Protein AF-A0A3S8WMP4-F1 (afdb_monomer_lite)

Secondary structure (DSSP, 8-state):
-HHHHHHHHHHHHHHH-HHHHHS---S---TTHHHHHHHHHHHHHHHHHHHTT--TTBS-GGG--HHHHHHHHHHHHHHHHHHHHHHHHHH--SS-S-THHHHHHHHHHHHHHHHHHHHHHHHHHHHHHH-TTT---SB-HHHHHHHHHHHHHHHHHHHHHHHHHHHHHHHHTTS-------

pLDDT: mean 72.83, std 13.61, range [45.62, 91.38]

Structure (mmCIF, N/CA/C/O backbone):
data_AF-A0A3S8WMP4-F1
#
_entry.id   AF-A0A3S8WMP4-F1
#
loop_
_atom_site.group_PDB
_atom_site.id
_atom_site.type_symbol
_atom_site.label_atom_id
_atom_site.label_alt_id
_atom_site.label_comp_id
_atom_site.label_asym_id
_atom_site.label_entity_id
_atom_site.label_seq_id
_atom_site.pdbx_PDB_ins_code
_atom_site.Cartn_x
_atom_site.Cartn_y
_atom_site.Cartn_z
_atom_site.occupancy
_atom_site.B_iso_or_equiv
_atom_site.auth_seq_id
_atom_site.auth_comp_id
_atom_site.auth_asym_id
_atom_site.auth_atom_id
_atom_site.pdbx_PDB_model_num
ATOM 1 N N . MET A 1 1 ? 0.649 19.065 0.295 1.00 45.62 1 MET A N 1
ATOM 2 C CA . MET A 1 1 ? -0.804 19.350 0.379 1.00 45.62 1 MET A CA 1
ATOM 3 C C . MET A 1 1 ? -1.617 18.155 0.901 1.00 45.62 1 MET A C 1
ATOM 5 O O . MET A 1 1 ? -2.348 18.337 1.863 1.00 45.62 1 MET A O 1
ATOM 9 N N . GLY A 1 2 ? -1.444 16.922 0.395 1.00 54.53 2 GLY A N 1
ATOM 10 C CA . GLY A 1 2 ? -2.172 15.738 0.909 1.00 54.53 2 GLY A CA 1
ATOM 11 C C . GLY A 1 2 ? -1.857 15.323 2.360 1.00 54.53 2 GLY A C 1
ATOM 12 O O . GLY A 1 2 ? -2.743 14.848 3.063 1.00 54.53 2 GLY A O 1
ATOM 13 N N . LEU A 1 3 ? -0.631 15.578 2.844 1.00 54.88 3 LEU A N 1
ATOM 14 C CA . LEU A 1 3 ? -0.213 15.292 4.229 1.00 54.88 3 LEU A CA 1
ATOM 15 C C . LEU A 1 3 ? -1.077 16.005 5.287 1.00 54.88 3 LEU A C 1
ATOM 17 O O . LEU A 1 3 ? -1.340 15.446 6.347 1.00 54.88 3 LEU A O 1
ATOM 21 N N . GLY A 1 4 ? -1.566 17.212 4.980 1.00 57.28 4 GLY A N 1
ATOM 22 C CA . GLY A 1 4 ? -2.450 17.964 5.872 1.00 57.28 4 GLY A CA 1
ATOM 23 C C . GLY A 1 4 ? -3.790 17.260 6.065 1.00 57.28 4 GLY A C 1
ATOM 24 O O . GLY A 1 4 ? -4.193 17.029 7.196 1.00 57.28 4 GLY A O 1
ATOM 25 N N . LEU A 1 5 ? -4.432 16.823 4.977 1.00 61.97 5 LEU A N 1
ATOM 26 C CA . LEU A 1 5 ? -5.658 16.010 5.019 1.00 61.97 5 LEU A CA 1
ATOM 27 C C . LEU A 1 5 ? -5.429 14.665 5.708 1.00 61.97 5 LEU A C 1
ATOM 29 O O . LEU A 1 5 ? -6.256 14.221 6.502 1.00 61.97 5 LEU A O 1
ATOM 33 N N . ALA A 1 6 ? -4.278 14.057 5.438 1.00 61.88 6 ALA A N 1
ATOM 34 C CA . ALA A 1 6 ? -3.885 12.785 6.008 1.00 61.88 6 ALA A CA 1
ATOM 35 C C . ALA A 1 6 ? -3.802 12.772 7.533 1.00 61.88 6 ALA A C 1
ATOM 37 O O . ALA A 1 6 ? -4.090 11.752 8.155 1.00 61.88 6 ALA A O 1
ATOM 38 N N . VAL A 1 7 ? -3.435 13.901 8.134 1.00 64.25 7 VAL A N 1
ATOM 39 C CA . VAL A 1 7 ? -3.382 14.053 9.590 1.00 64.25 7 VAL A CA 1
ATOM 40 C C . VAL A 1 7 ? -4.666 14.693 10.118 1.00 64.25 7 VAL A C 1
ATOM 42 O O . VAL A 1 7 ? -5.203 14.253 11.137 1.00 64.25 7 VAL A O 1
ATOM 45 N N . ALA A 1 8 ? -5.195 15.702 9.422 1.00 68.31 8 ALA A N 1
ATOM 46 C CA . ALA A 1 8 ? -6.352 16.475 9.858 1.00 68.31 8 ALA A CA 1
ATOM 47 C C . ALA A 1 8 ? -7.628 15.635 9.896 1.00 68.31 8 ALA A C 1
ATOM 49 O O . ALA A 1 8 ? -8.380 15.747 10.859 1.00 68.31 8 ALA A O 1
ATOM 50 N N . LEU A 1 9 ? -7.859 14.763 8.911 1.00 67.94 9 LEU A N 1
ATOM 51 C CA . LEU A 1 9 ? -9.055 13.925 8.854 1.00 67.94 9 LEU A CA 1
ATOM 52 C C . LEU A 1 9 ? -9.127 12.944 10.045 1.00 67.94 9 LEU A C 1
ATOM 54 O O . LEU A 1 9 ? -10.110 13.001 10.789 1.00 67.94 9 LEU A O 1
ATOM 58 N N . PRO A 1 10 ? -8.105 12.109 10.327 1.00 64.88 10 PRO A N 1
ATOM 59 C CA . PRO A 1 10 ? -8.129 11.259 11.516 1.00 64.88 10 PRO A CA 1
ATOM 60 C C . PRO A 1 10 ? -8.137 12.062 12.824 1.00 64.88 10 PRO A C 1
ATOM 62 O O . PRO A 1 10 ? -8.825 11.671 13.766 1.00 64.88 10 PRO A O 1
ATOM 65 N N . SER A 1 11 ? -7.454 13.210 12.889 1.00 67.88 11 SER A N 1
ATOM 66 C CA . SER A 1 11 ? -7.477 14.079 14.081 1.00 67.88 11 SER A CA 1
ATOM 67 C C . SER A 1 11 ? -8.864 14.676 14.344 1.00 67.88 11 SER A C 1
ATOM 69 O O . SER A 1 11 ? -9.326 14.713 15.487 1.00 67.88 11 SER A O 1
ATOM 71 N N . TYR A 1 12 ? -9.555 15.098 13.285 1.00 70.75 12 TYR A N 1
ATOM 72 C CA . TYR A 1 12 ? -10.922 15.602 13.334 1.00 70.75 12 TYR A CA 1
ATOM 73 C C . TYR A 1 12 ? -11.901 14.510 13.768 1.00 70.75 12 TYR A C 1
ATOM 75 O O . TYR A 1 12 ? -12.696 14.715 14.688 1.00 70.75 12 TYR A O 1
ATOM 83 N N . MET A 1 13 ? -11.801 13.318 13.172 1.00 67.31 13 MET A N 1
ATOM 84 C CA . MET A 1 13 ? -12.647 12.182 13.544 1.00 67.31 13 MET A CA 1
ATOM 85 C C . MET A 1 13 ? -12.395 11.728 14.986 1.00 67.31 13 MET A C 1
ATOM 87 O O . MET A 1 13 ? -13.352 11.413 15.691 1.00 67.31 13 MET A O 1
ATOM 91 N N . ARG A 1 14 ? -11.145 11.781 15.468 1.00 65.31 14 ARG A N 1
ATOM 92 C CA . ARG A 1 14 ? -10.802 11.496 16.869 1.00 65.31 14 ARG A CA 1
ATOM 93 C C . ARG A 1 14 ? -11.450 12.485 17.839 1.00 65.31 14 ARG A C 1
ATOM 95 O O . ARG A 1 14 ? -11.913 12.065 18.896 1.00 65.31 14 ARG A O 1
ATOM 102 N N . ARG A 1 15 ? -11.496 13.778 17.492 1.00 71.50 15 ARG A N 1
ATOM 103 C CA . ARG A 1 15 ? -12.167 14.800 18.316 1.00 71.50 15 ARG A CA 1
ATOM 104 C C . ARG A 1 15 ? -13.686 14.646 18.314 1.00 71.50 15 ARG A C 1
ATOM 106 O O . ARG A 1 15 ? -14.306 14.872 19.345 1.00 71.50 15 ARG A O 1
ATOM 113 N N . ARG A 1 16 ? -14.281 14.276 17.176 1.00 72.44 16 ARG A N 1
ATOM 114 C CA . ARG A 1 16 ? -15.742 14.235 17.015 1.00 72.44 16 ARG A CA 1
ATOM 115 C C . ARG A 1 16 ? -16.378 12.904 17.443 1.00 72.44 16 ARG A C 1
ATOM 117 O O . ARG A 1 16 ? -17.529 12.910 17.857 1.00 72.44 16 ARG A O 1
ATOM 124 N N . TRP A 1 17 ? -15.650 11.785 17.368 1.00 63.19 17 TRP A N 1
ATOM 125 C CA . TRP A 1 17 ? -16.151 10.438 17.695 1.00 63.19 17 TRP A CA 1
ATOM 126 C C . TRP A 1 17 ? -15.153 9.634 18.555 1.00 63.19 17 TRP A C 1
ATOM 128 O O . TRP A 1 17 ? -14.717 8.554 18.149 1.00 63.19 17 TRP A O 1
ATOM 138 N N . PRO A 1 18 ? -14.780 10.110 19.758 1.00 63.09 18 PRO A N 1
ATOM 139 C CA . PRO A 1 18 ? -13.761 9.469 20.596 1.00 63.09 18 PRO A CA 1
ATOM 140 C C . PRO A 1 18 ? -14.101 8.015 20.958 1.00 63.09 18 PRO A C 1
ATOM 142 O O . PRO A 1 18 ? -13.206 7.179 21.031 1.00 63.09 18 PRO A O 1
ATOM 145 N N . VAL A 1 19 ? -15.390 7.679 21.082 1.00 58.81 19 VAL A N 1
ATOM 146 C CA . VAL A 1 19 ? -15.870 6.314 21.365 1.00 58.81 19 VAL A CA 1
ATOM 147 C C . VAL A 1 19 ? -15.521 5.332 20.235 1.00 58.81 19 VAL A C 1
ATOM 149 O O . VAL A 1 19 ? -15.184 4.188 20.512 1.00 58.81 19 VAL A O 1
ATOM 152 N N . ALA A 1 20 ? -15.492 5.773 18.970 1.00 59.53 20 ALA A N 1
ATOM 153 C CA . ALA A 1 20 ? -15.089 4.938 17.828 1.00 59.53 20 ALA A CA 1
ATOM 154 C C . ALA A 1 20 ? -13.594 4.563 17.853 1.00 59.53 20 ALA A C 1
ATOM 156 O O . ALA A 1 20 ? -13.198 3.545 17.290 1.00 59.53 20 ALA A O 1
ATOM 157 N N . PHE A 1 21 ? -12.773 5.391 18.508 1.00 59.62 21 PHE A N 1
ATOM 158 C CA . PHE A 1 21 ? -11.324 5.214 18.640 1.00 59.62 21 PHE A CA 1
ATOM 159 C C . PHE A 1 21 ? -10.900 4.648 20.006 1.00 59.62 21 PHE A C 1
ATOM 161 O O . PHE A 1 21 ? -9.753 4.228 20.153 1.00 59.62 21 PHE A O 1
ATOM 168 N N . ALA A 1 22 ? -11.800 4.652 20.995 1.00 55.66 22 ALA A N 1
ATOM 169 C CA . ALA A 1 22 ? -11.591 4.105 22.335 1.00 55.66 22 ALA A CA 1
ATOM 170 C C . ALA A 1 22 ? -12.269 2.739 22.541 1.00 55.66 22 ALA A C 1
ATOM 172 O O . ALA A 1 22 ? -11.903 2.019 23.468 1.00 55.66 22 ALA A O 1
ATOM 173 N N . ALA A 1 23 ? -13.235 2.373 21.689 1.00 51.56 23 ALA A N 1
ATOM 174 C CA . ALA A 1 23 ? -13.878 1.068 21.739 1.00 51.56 23 ALA A CA 1
ATOM 175 C C . ALA A 1 23 ? -12.823 -0.042 21.563 1.00 51.56 23 ALA A C 1
ATOM 177 O O . ALA A 1 23 ? -12.090 -0.035 20.568 1.00 51.56 23 ALA A O 1
ATOM 178 N N . PRO A 1 24 ? -12.740 -1.007 22.498 1.00 51.47 24 PRO A N 1
ATOM 179 C CA . PRO A 1 24 ? -11.904 -2.183 22.327 1.00 51.47 24 PRO A CA 1
ATOM 180 C C . PRO A 1 24 ? -12.247 -2.854 20.998 1.00 51.47 24 PRO A C 1
ATOM 182 O O . PRO A 1 24 ? -13.429 -3.046 20.702 1.00 51.47 24 PRO A O 1
ATOM 185 N N . VAL A 1 25 ? -11.231 -3.227 20.211 1.00 53.94 25 VAL A N 1
ATOM 186 C CA . VAL A 1 25 ? -11.384 -4.041 18.993 1.00 53.94 25 VAL A CA 1
ATOM 187 C C . VAL A 1 25 ? -11.883 -5.426 19.418 1.00 53.94 25 VAL A C 1
ATOM 189 O O . VAL A 1 25 ? -11.134 -6.388 19.538 1.00 53.94 25 VAL A O 1
ATOM 192 N N . THR A 1 26 ? -13.167 -5.510 19.734 1.00 48.97 26 THR A N 1
ATOM 193 C CA . THR A 1 26 ? -13.846 -6.697 20.240 1.00 48.97 26 THR A CA 1
ATOM 194 C C . THR A 1 26 ? -14.893 -7.066 19.210 1.00 48.97 26 THR A C 1
ATOM 196 O O . THR A 1 26 ? -15.982 -6.515 19.170 1.00 48.97 26 THR A O 1
ATOM 199 N N . ASP A 1 27 ? -14.488 -7.880 18.242 1.00 48.03 27 ASP A N 1
ATOM 200 C CA . ASP A 1 27 ? -15.035 -9.223 18.030 1.00 48.03 27 ASP A CA 1
ATOM 201 C C . ASP A 1 27 ? -14.637 -9.746 16.654 1.00 48.03 27 ASP A C 1
ATOM 203 O O . ASP A 1 27 ? -15.005 -9.195 15.615 1.00 48.03 27 ASP A O 1
ATOM 207 N N . ARG A 1 28 ? -13.925 -10.875 16.706 1.00 48.00 28 ARG A N 1
ATOM 208 C CA . ARG A 1 28 ? -13.371 -11.684 15.615 1.00 48.00 28 ARG A CA 1
ATOM 209 C C . ARG A 1 28 ? -12.432 -10.924 14.667 1.00 48.00 28 ARG A C 1
ATOM 211 O O . ARG A 1 28 ? -12.900 -10.116 13.863 1.00 48.00 28 ARG A O 1
ATOM 218 N N . PRO A 1 29 ? -11.118 -11.246 14.653 1.00 52.47 29 PRO A N 1
ATOM 219 C CA . PRO A 1 29 ? -10.253 -10.766 13.589 1.00 52.47 29 PRO A CA 1
ATOM 220 C C . PRO A 1 29 ? -10.891 -11.206 12.279 1.00 52.47 29 PRO A C 1
ATOM 222 O O . PRO A 1 29 ? -11.199 -12.384 12.082 1.00 52.47 29 PRO A O 1
ATOM 225 N N . VAL A 1 30 ? -11.147 -10.243 11.402 1.00 57.97 30 VAL A N 1
ATOM 226 C CA . VAL A 1 30 ? -11.541 -10.519 10.029 1.00 57.97 30 VAL A CA 1
ATOM 227 C C . VAL A 1 30 ? -10.567 -11.593 9.518 1.00 57.97 30 VAL A C 1
ATOM 229 O O . VAL A 1 30 ? -9.363 -11.347 9.504 1.00 57.97 30 VAL A O 1
ATOM 232 N N . ARG A 1 31 ? -11.044 -12.813 9.210 1.00 64.69 31 ARG A N 1
ATOM 233 C CA . ARG A 1 31 ? -10.183 -14.006 8.989 1.00 64.69 31 ARG A CA 1
ATOM 234 C C . ARG A 1 31 ? -9.030 -13.745 8.007 1.00 64.69 31 ARG A C 1
ATOM 236 O O . ARG A 1 31 ? -7.988 -14.379 8.095 1.00 64.69 31 ARG A O 1
ATOM 243 N N . TYR A 1 32 ? -9.210 -12.772 7.117 1.00 75.19 32 TYR A N 1
ATOM 244 C CA . TYR A 1 32 ? -8.265 -12.378 6.086 1.00 75.19 32 TYR A CA 1
ATOM 245 C C . TYR A 1 32 ? -7.318 -11.208 6.441 1.00 75.19 32 TYR A C 1
ATOM 247 O O . TYR A 1 32 ? -6.494 -10.875 5.598 1.00 75.19 32 TYR A O 1
ATOM 255 N N . VAL A 1 33 ? -7.342 -10.597 7.644 1.00 81.44 33 VAL A N 1
ATOM 256 C CA . VAL A 1 33 ? -6.398 -9.493 7.988 1.00 81.44 33 VAL A CA 1
ATOM 257 C C . VAL A 1 33 ? -4.944 -9.930 7.820 1.00 81.44 33 VAL A C 1
ATOM 259 O O . VAL A 1 33 ? -4.133 -9.174 7.298 1.00 81.44 33 VAL A O 1
ATOM 262 N N . GLY A 1 34 ? -4.617 -11.157 8.236 1.00 82.62 34 GLY A N 1
ATOM 263 C CA . GLY A 1 34 ? -3.273 -11.709 8.067 1.00 82.62 34 GLY A CA 1
ATOM 264 C C . GLY A 1 34 ? -2.860 -11.814 6.599 1.00 82.62 34 GLY A C 1
ATOM 265 O O . GLY A 1 34 ? -1.753 -11.413 6.264 1.00 82.62 34 GLY A O 1
ATOM 266 N N . GLY A 1 35 ? -3.767 -12.273 5.732 1.00 85.94 35 GLY A N 1
ATOM 267 C CA . GLY A 1 35 ? -3.524 -12.363 4.290 1.00 85.94 35 GLY A CA 1
ATOM 268 C C . GLY A 1 35 ? -3.364 -10.993 3.633 1.00 85.94 35 GLY A C 1
ATOM 269 O O . GLY A 1 35 ? -2.461 -10.806 2.829 1.00 85.94 35 GLY A O 1
ATOM 270 N N . VAL A 1 36 ? -4.174 -10.006 4.028 1.00 86.81 36 VAL A N 1
ATOM 271 C CA . VAL A 1 36 ? -4.062 -8.630 3.512 1.00 86.81 36 VAL A CA 1
ATOM 272 C C . VAL A 1 36 ? -2.756 -7.973 3.959 1.00 86.81 36 VAL A C 1
ATOM 274 O O . VAL A 1 36 ? -2.088 -7.338 3.149 1.00 86.81 36 VAL A O 1
ATOM 277 N N . ALA A 1 37 ? -2.360 -8.157 5.222 1.00 88.00 37 ALA A N 1
ATOM 278 C CA . ALA A 1 37 ? -1.081 -7.659 5.722 1.00 88.00 37 ALA A CA 1
ATOM 279 C C . ALA A 1 37 ? 0.104 -8.328 5.010 1.00 88.00 37 ALA A C 1
ATOM 281 O O . ALA A 1 37 ? 1.051 -7.642 4.640 1.00 88.00 37 ALA A O 1
ATOM 282 N N . ALA A 1 38 ? 0.035 -9.643 4.776 1.00 90.06 38 ALA A N 1
ATOM 283 C CA . ALA A 1 38 ? 1.061 -10.379 4.042 1.00 90.06 38 ALA A CA 1
ATOM 284 C C . ALA A 1 38 ? 1.162 -9.922 2.580 1.00 90.06 38 ALA A C 1
ATOM 286 O O . ALA A 1 38 ? 2.267 -9.710 2.094 1.00 90.06 38 ALA A O 1
ATOM 287 N N . LEU A 1 39 ? 0.030 -9.702 1.903 1.00 89.56 39 LEU A N 1
ATOM 288 C CA . LEU A 1 39 ? 0.003 -9.186 0.533 1.00 89.56 39 LEU A CA 1
ATOM 289 C C . LEU A 1 39 ? 0.614 -7.780 0.451 1.00 89.56 39 LEU A C 1
ATOM 291 O O . LEU A 1 39 ? 1.475 -7.538 -0.388 1.00 89.56 39 LEU A O 1
ATOM 295 N N . ALA A 1 40 ? 0.212 -6.869 1.343 1.00 88.44 40 ALA A N 1
ATOM 296 C CA . ALA A 1 40 ? 0.772 -5.519 1.398 1.00 88.44 40 ALA A CA 1
ATOM 297 C C . ALA A 1 40 ? 2.279 -5.533 1.712 1.00 88.44 40 ALA A C 1
ATOM 299 O O . ALA A 1 40 ? 3.042 -4.789 1.098 1.00 88.44 40 ALA A O 1
ATOM 300 N N . ALA A 1 41 ? 2.719 -6.411 2.621 1.00 91.38 41 ALA A N 1
ATOM 301 C CA . ALA A 1 41 ? 4.133 -6.593 2.929 1.00 91.38 41 ALA A CA 1
ATOM 302 C C . ALA A 1 41 ? 4.913 -7.152 1.733 1.00 91.38 41 ALA A C 1
ATOM 304 O O . ALA A 1 41 ? 5.981 -6.637 1.428 1.00 91.38 41 ALA A O 1
ATOM 305 N N . ALA A 1 42 ? 4.377 -8.151 1.027 1.00 91.25 42 ALA A N 1
ATOM 306 C CA . ALA A 1 42 ? 5.006 -8.716 -0.164 1.00 91.25 42 ALA A CA 1
ATOM 307 C C . ALA A 1 42 ? 5.181 -7.656 -1.261 1.00 91.25 42 ALA A C 1
ATOM 309 O O . ALA A 1 42 ? 6.281 -7.503 -1.783 1.00 91.25 42 ALA A O 1
ATOM 310 N N . VAL A 1 43 ? 4.139 -6.863 -1.542 1.00 89.12 43 VAL A N 1
ATOM 311 C CA . VAL A 1 43 ? 4.222 -5.731 -2.483 1.00 89.12 43 VAL A CA 1
ATOM 312 C C . VAL A 1 43 ? 5.300 -4.736 -2.043 1.00 89.12 43 VAL A C 1
ATOM 314 O O . VAL A 1 43 ? 6.147 -4.346 -2.844 1.00 89.12 43 VAL A O 1
ATOM 317 N N . GLY A 1 44 ? 5.302 -4.361 -0.761 1.00 87.25 44 GLY A N 1
ATOM 318 C CA . GLY A 1 44 ? 6.288 -3.436 -0.207 1.00 87.25 44 GLY A CA 1
ATOM 319 C C . GLY A 1 44 ? 7.722 -3.955 -0.288 1.00 87.25 44 GLY A C 1
ATOM 320 O O . GLY A 1 44 ? 8.618 -3.190 -0.622 1.00 87.25 44 GLY A O 1
ATOM 321 N N . LEU A 1 45 ? 7.948 -5.245 -0.036 1.00 90.69 45 LEU A N 1
ATOM 322 C CA . LEU A 1 45 ? 9.269 -5.871 -0.129 1.00 90.69 45 LEU A CA 1
ATOM 323 C C . LEU A 1 45 ? 9.773 -5.947 -1.571 1.00 90.69 45 LEU A C 1
ATOM 325 O O . LEU A 1 45 ? 10.953 -5.702 -1.799 1.00 90.69 45 LEU A O 1
ATOM 329 N N . VAL A 1 46 ? 8.896 -6.233 -2.538 1.00 86.69 46 VAL A N 1
ATOM 330 C CA . VAL A 1 46 ? 9.262 -6.215 -3.964 1.00 86.69 46 VAL A CA 1
ATOM 331 C C . VAL A 1 46 ? 9.663 -4.804 -4.396 1.00 86.69 46 VAL A C 1
ATOM 333 O O . VAL A 1 46 ? 10.715 -4.628 -5.005 1.00 86.69 46 VAL A O 1
ATOM 336 N N . TRP A 1 47 ? 8.891 -3.780 -4.018 1.00 86.75 47 TRP A N 1
ATOM 337 C CA . TRP A 1 47 ? 9.283 -2.393 -4.279 1.00 86.75 47 TRP A CA 1
ATOM 338 C C . TRP A 1 47 ? 10.557 -1.990 -3.536 1.00 86.75 47 TRP A C 1
ATOM 340 O O . T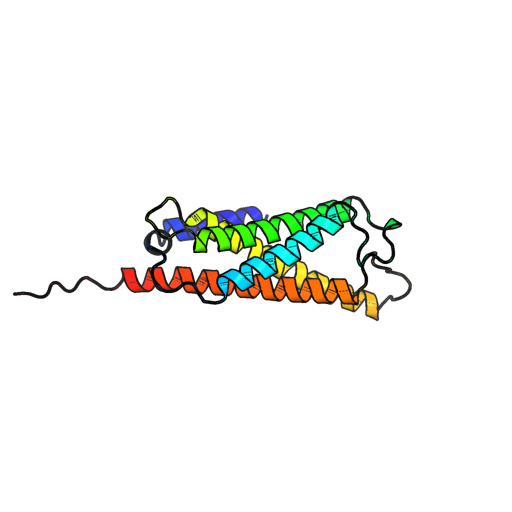RP A 1 47 ? 11.385 -1.290 -4.106 1.00 86.75 47 TRP A O 1
ATOM 350 N N . LEU A 1 48 ? 10.767 -2.445 -2.300 1.00 87.94 48 LEU A N 1
ATOM 351 C CA . LEU A 1 48 ? 12.002 -2.158 -1.568 1.00 87.94 48 LEU A CA 1
ATOM 352 C C . LEU A 1 48 ? 13.213 -2.783 -2.265 1.00 87.94 48 LEU A C 1
ATOM 354 O O . LEU A 1 48 ? 14.244 -2.131 -2.398 1.00 87.94 48 LEU A O 1
ATOM 358 N N . TYR A 1 49 ? 13.067 -4.020 -2.740 1.00 85.06 49 TYR A N 1
ATOM 359 C CA . TYR A 1 49 ? 14.083 -4.723 -3.513 1.00 85.06 49 TYR A CA 1
ATOM 360 C C . TYR A 1 49 ? 14.438 -3.963 -4.799 1.00 85.06 49 TYR A C 1
ATOM 362 O O . TYR A 1 49 ? 15.615 -3.744 -5.076 1.00 85.06 49 TYR A O 1
ATOM 370 N N . TRP A 1 50 ? 13.444 -3.475 -5.542 1.00 83.94 50 TRP A N 1
ATOM 371 C CA . TRP A 1 50 ? 13.676 -2.625 -6.715 1.00 83.94 50 TRP A CA 1
ATOM 372 C C . TRP A 1 50 ? 14.303 -1.272 -6.356 1.00 83.94 50 TRP A C 1
ATOM 374 O O . TRP A 1 50 ? 15.215 -0.809 -7.041 1.00 83.94 50 TRP A O 1
ATOM 384 N N . ALA A 1 51 ? 13.891 -0.662 -5.244 1.00 83.81 51 ALA A N 1
ATOM 385 C CA . ALA A 1 51 ? 14.433 0.612 -4.783 1.00 83.81 51 ALA A CA 1
ATOM 386 C C . ALA A 1 51 ? 15.936 0.534 -4.472 1.00 83.81 51 ALA A C 1
ATOM 388 O O . ALA A 1 51 ? 16.655 1.478 -4.786 1.00 83.81 51 ALA A O 1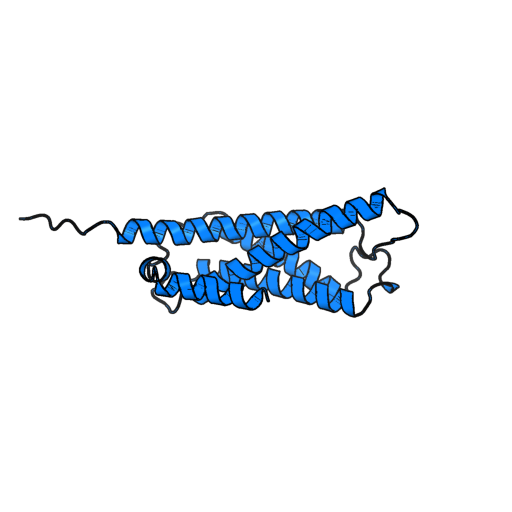
ATOM 389 N N . VAL A 1 52 ? 16.426 -0.589 -3.931 1.00 83.12 52 VAL A N 1
ATOM 390 C CA . VAL A 1 52 ? 17.862 -0.799 -3.654 1.00 83.12 52 VAL A CA 1
ATOM 391 C C . VAL A 1 52 ? 18.669 -1.297 -4.863 1.00 83.12 52 VAL A C 1
ATOM 393 O O . VAL A 1 52 ? 19.854 -1.584 -4.719 1.00 83.12 52 VAL A O 1
ATOM 396 N N . GLY A 1 53 ? 18.057 -1.395 -6.049 1.00 74.44 53 GLY A N 1
ATOM 397 C CA . GLY A 1 53 ? 18.741 -1.803 -7.284 1.00 74.44 53 GLY A CA 1
ATOM 398 C C . GLY A 1 53 ? 18.639 -3.292 -7.618 1.00 74.44 53 GLY A C 1
ATOM 399 O O . GLY A 1 53 ? 19.431 -3.810 -8.400 1.00 74.44 53 GLY A O 1
ATOM 400 N N . GLY A 1 54 ? 17.683 -4.008 -7.030 1.00 75.50 54 GLY A N 1
ATOM 401 C CA . GLY A 1 54 ? 17.454 -5.416 -7.322 1.00 75.50 54 GLY A CA 1
ATOM 402 C C . GLY A 1 54 ? 16.996 -5.659 -8.764 1.00 75.50 54 GLY A C 1
ATOM 403 O O . GLY A 1 54 ? 15.979 -5.122 -9.185 1.00 75.50 54 GLY A O 1
ATOM 404 N N . ALA A 1 55 ? 17.714 -6.507 -9.504 1.00 69.38 55 ALA A N 1
ATOM 405 C CA . ALA A 1 55 ? 17.509 -6.715 -10.942 1.00 69.38 55 ALA A CA 1
ATOM 406 C C . ALA A 1 55 ? 16.406 -7.730 -11.315 1.00 69.38 55 ALA A C 1
ATOM 408 O O . ALA A 1 55 ? 16.059 -7.860 -12.489 1.00 69.38 55 ALA A O 1
ATOM 409 N N . TRP A 1 56 ? 15.833 -8.478 -10.362 1.00 65.38 56 TRP A N 1
ATOM 410 C CA . TRP A 1 56 ? 14.768 -9.438 -10.688 1.00 65.38 56 TRP A CA 1
ATOM 411 C C . TRP A 1 56 ? 13.526 -8.754 -11.272 1.00 65.38 56 TRP A C 1
ATOM 413 O O . TRP A 1 56 ? 12.883 -7.928 -10.622 1.00 65.38 56 TRP A O 1
ATOM 423 N N . GLY A 1 57 ? 13.170 -9.152 -12.498 1.00 59.78 57 GLY A N 1
ATOM 424 C CA . GLY A 1 57 ? 12.033 -8.605 -13.243 1.00 59.78 57 GLY A CA 1
ATOM 425 C C . GLY A 1 57 ? 12.302 -7.253 -13.909 1.00 59.78 57 GLY A C 1
ATOM 426 O O . GLY A 1 57 ? 11.383 -6.698 -14.512 1.00 59.78 57 GLY A O 1
ATOM 427 N N . ILE A 1 58 ? 13.534 -6.741 -13.829 1.00 61.38 58 ILE A N 1
ATOM 428 C CA . ILE A 1 58 ? 13.972 -5.518 -14.499 1.00 61.38 58 ILE A CA 1
ATOM 429 C C . ILE A 1 58 ? 14.659 -5.925 -15.805 1.00 61.38 58 ILE A C 1
ATOM 431 O O . ILE A 1 58 ? 15.689 -6.591 -15.795 1.00 61.38 58 ILE A O 1
ATOM 435 N N . ALA A 1 59 ? 14.048 -5.571 -16.933 1.00 58.81 59 ALA A N 1
ATOM 436 C CA . ALA A 1 59 ? 14.580 -5.842 -18.259 1.00 58.81 59 ALA A CA 1
ATOM 437 C C . ALA A 1 59 ? 15.753 -4.912 -18.601 1.00 58.81 59 ALA A C 1
ATOM 439 O O . ALA A 1 59 ? 16.674 -5.360 -19.279 1.00 58.81 59 ALA A O 1
ATOM 440 N N . HIS A 1 60 ? 15.724 -3.642 -18.169 1.00 58.28 60 HIS A N 1
ATOM 441 C CA . HIS A 1 60 ? 16.724 -2.613 -18.514 1.00 58.28 60 HIS A CA 1
ATOM 442 C C . HIS A 1 60 ? 17.115 -1.805 -17.262 1.00 58.28 60 HIS A C 1
ATOM 444 O O . HIS A 1 60 ? 16.636 -0.687 -17.049 1.00 58.28 60 HIS A O 1
ATOM 450 N N . ALA A 1 61 ? 17.938 -2.392 -16.388 1.00 57.62 61 ALA A N 1
ATOM 451 C CA . ALA A 1 61 ? 18.295 -1.803 -15.090 1.00 57.62 61 ALA A CA 1
ATOM 452 C C . ALA A 1 61 ? 19.095 -0.498 -15.225 1.00 57.62 61 ALA A C 1
ATOM 454 O O . ALA A 1 61 ? 18.948 0.408 -14.406 1.00 57.62 61 ALA A O 1
ATOM 455 N N . GLU A 1 62 ? 19.854 -0.357 -16.310 1.00 54.41 62 GLU A N 1
ATOM 456 C CA . GLU A 1 62 ? 20.632 0.831 -16.670 1.00 54.41 62 GLU A CA 1
ATOM 457 C C . GLU A 1 62 ? 19.811 2.113 -16.915 1.00 54.41 62 GLU A C 1
ATOM 459 O O . GLU A 1 62 ? 20.393 3.187 -17.053 1.00 54.41 62 GLU A O 1
ATOM 464 N N . ARG A 1 63 ? 18.472 2.041 -16.952 1.00 57.47 63 ARG A N 1
ATOM 465 C CA . ARG A 1 63 ? 17.589 3.211 -17.144 1.00 57.47 63 ARG A CA 1
ATOM 466 C C . ARG A 1 63 ? 16.862 3.675 -15.881 1.00 57.47 63 ARG A C 1
ATOM 468 O O . ARG A 1 63 ? 16.086 4.629 -15.947 1.00 57.47 63 ARG A O 1
ATOM 475 N N . GLY A 1 64 ? 17.078 3.011 -14.746 1.00 60.56 64 GLY A N 1
ATOM 476 C CA . GLY A 1 64 ? 16.540 3.448 -13.460 1.00 60.56 64 GLY A CA 1
ATOM 477 C C . GLY A 1 64 ? 17.218 4.738 -12.995 1.00 60.56 64 GLY A C 1
ATOM 478 O O . GLY A 1 64 ? 18.298 4.696 -12.421 1.00 60.56 64 GLY A O 1
ATOM 479 N N . ASP A 1 65 ? 16.597 5.895 -13.236 1.00 72.25 65 ASP A N 1
ATOM 480 C CA . ASP A 1 65 ? 17.074 7.161 -12.668 1.00 72.25 65 ASP A CA 1
ATOM 481 C C . ASP A 1 65 ? 16.942 7.155 -11.130 1.00 72.25 65 ASP A C 1
ATOM 483 O O . ASP A 1 65 ? 16.063 6.502 -10.556 1.00 72.25 65 ASP A O 1
ATOM 487 N N . THR A 1 66 ? 17.778 7.933 -10.441 1.00 77.00 66 THR A N 1
ATOM 488 C CA . THR A 1 66 ? 17.768 8.086 -8.974 1.00 77.00 66 THR A CA 1
ATOM 489 C C . THR A 1 66 ? 16.369 8.459 -8.466 1.00 77.00 66 THR A C 1
ATOM 491 O O . THR A 1 66 ? 15.903 7.945 -7.445 1.00 77.00 66 THR A O 1
ATOM 494 N N . SER A 1 67 ? 15.650 9.290 -9.226 1.00 77.25 67 SER A N 1
ATOM 495 C CA . SER A 1 67 ? 14.257 9.662 -8.964 1.00 77.25 67 SER A CA 1
ATOM 496 C C . SER A 1 67 ? 13.316 8.451 -8.890 1.00 77.25 67 SER A C 1
ATOM 498 O O . SER A 1 67 ? 12.437 8.400 -8.026 1.00 77.25 67 SER A O 1
ATOM 500 N N . TRP A 1 68 ? 13.504 7.453 -9.760 1.00 80.00 68 TRP A N 1
ATOM 501 C CA . TRP A 1 68 ? 12.698 6.227 -9.792 1.00 80.00 68 TRP A CA 1
ATOM 502 C C . TRP A 1 68 ? 12.966 5.341 -8.571 1.00 80.00 68 TRP A C 1
ATOM 504 O O . TRP A 1 68 ? 12.015 4.852 -7.955 1.00 80.00 68 TRP A O 1
ATOM 514 N N . HIS A 1 69 ? 14.228 5.194 -8.161 1.00 79.56 69 HIS A N 1
ATOM 515 C CA . HIS A 1 69 ? 14.593 4.436 -6.959 1.00 79.56 69 HIS A CA 1
ATOM 516 C C . HIS A 1 69 ? 13.997 5.053 -5.691 1.00 79.56 69 HIS A C 1
ATOM 518 O O . HIS A 1 69 ? 13.391 4.347 -4.881 1.00 79.56 69 HIS A O 1
ATOM 524 N N . ILE A 1 70 ? 14.093 6.380 -5.548 1.00 84.50 70 ILE A N 1
ATOM 525 C CA . ILE A 1 70 ? 13.521 7.109 -4.407 1.00 84.50 70 ILE A CA 1
ATOM 526 C C . ILE A 1 70 ? 12.006 6.921 -4.364 1.00 84.50 70 ILE A C 1
ATOM 528 O O . ILE A 1 70 ? 11.445 6.579 -3.322 1.00 84.50 70 ILE A O 1
ATOM 532 N N . LEU A 1 71 ? 11.333 7.117 -5.495 1.00 81.44 71 LEU A N 1
ATOM 533 C CA . LEU A 1 71 ? 9.879 7.029 -5.581 1.00 81.44 71 LEU A CA 1
ATOM 534 C C . LEU A 1 71 ? 9.369 5.614 -5.286 1.00 81.44 71 LEU A C 1
ATOM 536 O O . LEU A 1 71 ? 8.389 5.438 -4.557 1.00 81.44 71 LEU A O 1
ATOM 540 N N . THR A 1 72 ? 10.076 4.606 -5.794 1.00 83.81 72 THR A N 1
ATOM 541 C CA . THR A 1 72 ? 9.797 3.194 -5.515 1.00 83.81 72 THR A CA 1
ATOM 542 C C . THR A 1 72 ? 10.032 2.874 -4.036 1.00 83.81 72 THR A C 1
ATOM 544 O O . THR A 1 72 ? 9.196 2.222 -3.407 1.00 83.81 72 THR A O 1
ATOM 547 N N . GLY A 1 73 ? 11.093 3.419 -3.434 1.00 85.38 73 GLY A N 1
ATOM 548 C CA . GLY A 1 73 ? 11.374 3.294 -2.002 1.00 85.38 73 GLY A CA 1
ATOM 549 C C . GLY A 1 73 ? 10.307 3.946 -1.119 1.00 85.38 73 GLY A C 1
ATOM 550 O O . GLY A 1 73 ? 9.882 3.363 -0.121 1.00 85.38 73 GLY A O 1
ATOM 551 N N . VAL A 1 74 ? 9.794 5.115 -1.510 1.00 86.81 74 VAL A N 1
ATOM 552 C CA . VAL A 1 74 ? 8.670 5.770 -0.820 1.00 86.81 74 VAL A CA 1
ATOM 553 C C . VAL A 1 74 ? 7.404 4.913 -0.916 1.00 86.81 74 VAL A C 1
ATOM 555 O O . VAL A 1 74 ? 6.715 4.723 0.089 1.00 86.81 74 VAL A O 1
ATOM 558 N N . GLY A 1 75 ? 7.111 4.343 -2.088 1.00 85.50 75 GLY A N 1
ATOM 559 C CA . GLY A 1 75 ? 6.008 3.392 -2.263 1.00 85.50 75 GLY A CA 1
ATOM 560 C C . GLY A 1 75 ? 6.144 2.169 -1.351 1.00 85.50 75 GLY A C 1
ATOM 561 O O . GLY A 1 75 ? 5.186 1.794 -0.667 1.00 85.50 75 GLY A O 1
ATOM 562 N N . ALA A 1 76 ? 7.348 1.595 -1.279 1.00 87.88 76 ALA A N 1
ATOM 563 C CA . ALA A 1 76 ? 7.670 0.483 -0.390 1.00 87.88 76 ALA A CA 1
ATOM 564 C C . ALA A 1 76 ? 7.430 0.835 1.084 1.00 87.88 76 ALA A C 1
ATOM 566 O O . ALA A 1 76 ? 6.764 0.085 1.802 1.00 87.88 76 ALA A O 1
ATOM 567 N N . ALA A 1 77 ? 7.902 2.004 1.523 1.00 90.00 77 ALA A N 1
ATOM 568 C CA . ALA A 1 77 ? 7.716 2.480 2.890 1.00 90.00 77 ALA A CA 1
ATOM 569 C C . ALA A 1 77 ? 6.228 2.590 3.257 1.00 90.00 77 ALA A C 1
ATOM 571 O O . ALA A 1 77 ? 5.824 2.133 4.328 1.00 90.00 77 ALA A O 1
ATOM 572 N N . TRP A 1 78 ? 5.388 3.119 2.361 1.00 89.06 78 TRP A N 1
ATOM 573 C CA . TRP A 1 78 ? 3.943 3.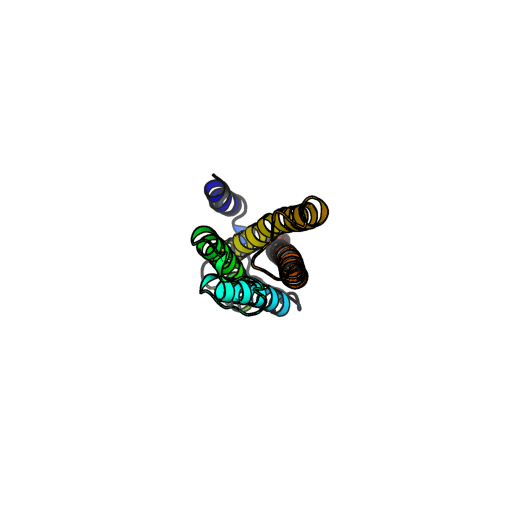213 2.598 1.00 89.06 78 TRP A CA 1
ATOM 574 C C . TRP A 1 78 ? 3.245 1.851 2.642 1.00 89.06 78 TRP A C 1
ATOM 576 O O . TRP A 1 78 ? 2.375 1.635 3.492 1.00 89.06 78 TRP A O 1
ATOM 586 N N . ALA A 1 79 ? 3.634 0.924 1.766 1.00 88.31 79 ALA A N 1
ATOM 587 C CA . ALA A 1 79 ? 3.099 -0.435 1.755 1.00 88.31 79 ALA A CA 1
ATOM 588 C C . ALA A 1 79 ? 3.425 -1.178 3.063 1.00 88.31 79 ALA A C 1
ATOM 590 O O . ALA A 1 79 ? 2.540 -1.761 3.699 1.00 88.31 79 ALA A O 1
ATOM 591 N N . LEU A 1 80 ? 4.682 -1.083 3.509 1.00 90.56 80 LEU A N 1
ATOM 592 C CA . LEU A 1 80 ? 5.152 -1.679 4.759 1.00 90.56 80 LEU A CA 1
ATOM 593 C C . LEU A 1 80 ? 4.507 -1.020 5.982 1.00 90.56 80 LEU A C 1
ATOM 595 O O . LEU A 1 80 ? 4.045 -1.730 6.873 1.00 90.56 80 LEU A O 1
ATOM 599 N N . ALA A 1 81 ? 4.389 0.310 6.007 1.00 89.56 81 ALA A N 1
ATOM 600 C CA . ALA A 1 81 ? 3.677 1.036 7.060 1.00 89.56 81 ALA A CA 1
ATOM 601 C C . ALA A 1 81 ? 2.231 0.532 7.207 1.00 89.56 81 ALA A C 1
ATOM 603 O O . ALA A 1 81 ? 1.777 0.233 8.314 1.00 89.56 81 ALA A O 1
ATOM 604 N N . GLY A 1 82 ? 1.535 0.352 6.084 1.00 86.81 82 GLY A N 1
ATOM 605 C CA . GLY A 1 82 ? 0.199 -0.227 6.041 1.00 86.81 82 GLY A CA 1
ATOM 606 C C . GLY A 1 82 ? 0.117 -1.649 6.608 1.00 86.81 82 GLY A C 1
ATOM 607 O O . GLY A 1 82 ? -0.765 -1.951 7.420 1.00 86.81 82 GLY A O 1
ATOM 608 N N . ALA A 1 83 ? 1.053 -2.515 6.213 1.00 88.94 83 ALA A N 1
ATOM 609 C CA . ALA A 1 83 ? 1.141 -3.890 6.702 1.00 88.94 83 ALA A CA 1
ATOM 610 C C . ALA A 1 83 ? 1.430 -3.953 8.212 1.00 88.94 83 ALA A C 1
ATOM 612 O O . ALA A 1 83 ? 0.769 -4.703 8.937 1.00 88.94 83 ALA A O 1
ATOM 613 N N . ILE A 1 84 ? 2.360 -3.124 8.697 1.00 88.62 84 ILE A N 1
ATOM 614 C CA . ILE A 1 84 ? 2.684 -2.976 10.123 1.00 88.62 84 ILE A CA 1
ATOM 615 C C . ILE A 1 84 ? 1.449 -2.506 10.890 1.00 88.62 84 ILE A C 1
ATOM 617 O O . ILE A 1 84 ? 1.118 -3.092 11.919 1.00 88.62 84 ILE A O 1
ATOM 621 N N . GLY A 1 85 ? 0.712 -1.523 10.368 1.00 85.38 85 GLY A N 1
ATOM 622 C CA . GLY A 1 85 ? -0.532 -1.053 10.974 1.00 85.38 85 GLY A CA 1
ATOM 623 C C . GLY A 1 85 ? -1.565 -2.174 11.151 1.00 85.38 85 GLY A C 1
ATOM 624 O O . GLY A 1 85 ? -2.107 -2.346 12.245 1.00 85.38 85 GLY A O 1
ATOM 625 N N . LEU A 1 86 ? -1.786 -3.008 10.125 1.00 84.38 86 LEU A N 1
ATOM 626 C CA . LEU A 1 86 ? -2.680 -4.173 10.227 1.00 84.38 86 LEU A CA 1
ATOM 627 C C . LEU A 1 86 ? -2.162 -5.230 11.210 1.00 84.38 86 LEU A C 1
ATOM 629 O O . LEU A 1 86 ? -2.945 -5.844 11.939 1.00 84.38 86 LEU A O 1
ATOM 633 N N . TRP A 1 87 ? -0.852 -5.463 11.242 1.00 84.94 87 TRP A N 1
ATOM 634 C CA . TRP A 1 87 ? -0.236 -6.399 12.178 1.00 84.94 87 TRP A CA 1
ATOM 635 C C . TRP A 1 87 ? -0.368 -5.929 13.629 1.00 84.94 87 TRP A C 1
ATOM 637 O O . TRP A 1 87 ? -0.734 -6.724 14.497 1.00 84.94 87 TRP A O 1
ATOM 647 N N . MET A 1 88 ? -0.168 -4.635 13.884 1.00 81.56 88 MET A N 1
ATOM 648 C CA . MET A 1 88 ? -0.411 -4.016 15.185 1.00 81.56 88 MET A CA 1
ATOM 649 C C . MET A 1 88 ? -1.878 -4.188 15.588 1.00 81.56 88 MET A C 1
ATOM 651 O O . MET A 1 88 ? -2.135 -4.662 16.690 1.00 81.56 88 MET A O 1
ATOM 655 N N . MET A 1 89 ? -2.841 -3.943 14.685 1.00 76.50 89 MET A N 1
ATOM 656 C CA . MET A 1 89 ? -4.267 -4.194 14.960 1.00 76.50 89 MET A CA 1
ATOM 657 C C . MET A 1 89 ? -4.561 -5.644 15.371 1.00 76.50 89 MET A C 1
ATOM 659 O O . MET A 1 89 ? -5.417 -5.865 16.222 1.00 76.50 89 MET A O 1
ATOM 663 N N . ARG A 1 90 ? -3.858 -6.639 14.807 1.00 76.00 90 ARG A N 1
ATOM 664 C CA . ARG A 1 90 ? -4.011 -8.054 15.208 1.00 76.00 90 ARG A CA 1
ATOM 665 C C . ARG A 1 90 ? -3.459 -8.347 16.603 1.00 76.00 90 ARG A C 1
ATOM 667 O O . ARG A 1 90 ? -3.918 -9.295 17.233 1.00 76.00 90 ARG A O 1
ATOM 674 N N . ARG A 1 91 ? -2.451 -7.593 17.053 1.00 72.00 91 ARG A N 1
ATOM 675 C CA . ARG A 1 91 ? -1.774 -7.795 18.345 1.00 72.00 91 ARG A CA 1
ATOM 676 C C . ARG A 1 91 ? -2.414 -7.031 19.502 1.00 72.00 91 ARG A C 1
ATOM 678 O O . ARG A 1 91 ? -2.108 -7.336 20.651 1.00 72.00 91 ARG A O 1
ATOM 685 N N . VAL A 1 92 ? -3.305 -6.077 19.229 1.00 65.88 92 VAL A N 1
ATOM 686 C CA . VAL A 1 92 ? -4.072 -5.377 20.270 1.00 65.88 92 VAL A CA 1
ATOM 687 C C . VAL A 1 92 ? -5.161 -6.315 20.806 1.00 65.88 92 VAL A C 1
ATOM 689 O O . VAL A 1 92 ? -6.293 -6.323 20.335 1.00 65.88 92 VAL A O 1
ATOM 692 N N . THR A 1 93 ? -4.799 -7.145 21.784 1.00 56.16 93 THR A N 1
ATOM 693 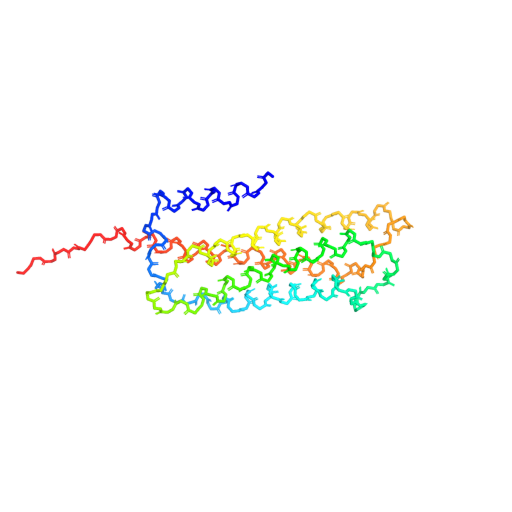C CA . THR A 1 93 ? -5.702 -8.050 22.526 1.00 56.16 93 THR A CA 1
ATOM 694 C C . THR A 1 93 ? -6.007 -7.564 23.948 1.00 56.16 93 THR A C 1
ATOM 696 O O . THR A 1 93 ? -6.790 -8.190 24.658 1.00 56.16 93 THR A O 1
ATOM 699 N N . ARG A 1 94 ? -5.410 -6.448 24.385 1.00 50.22 94 ARG A N 1
ATOM 700 C CA . ARG A 1 94 ? -5.530 -5.877 25.740 1.00 50.22 94 ARG A CA 1
ATOM 701 C C . ARG A 1 94 ? -5.696 -4.353 25.690 1.00 50.22 94 ARG A C 1
ATOM 703 O O . ARG A 1 94 ? -5.336 -3.766 24.668 1.00 50.22 94 ARG A O 1
ATOM 710 N N . PRO A 1 95 ? -6.215 -3.706 26.757 1.00 48.28 95 PRO A N 1
ATOM 711 C CA . PRO A 1 95 ? -6.377 -2.254 26.805 1.00 48.28 95 PRO A CA 1
ATOM 712 C C . PRO A 1 95 ? -4.988 -1.604 26.833 1.00 48.28 95 PRO A C 1
ATOM 714 O O . PRO A 1 95 ? -4.364 -1.465 27.879 1.00 48.28 95 PRO A O 1
ATOM 717 N N . SER A 1 96 ? -4.458 -1.294 25.656 1.00 49.22 96 SER A N 1
ATOM 718 C CA . SER A 1 96 ? -3.122 -0.738 25.451 1.00 49.22 96 SER A CA 1
ATOM 719 C C . SER A 1 96 ? -3.232 0.494 24.544 1.00 49.22 96 SER A C 1
ATOM 721 O O . SER A 1 96 ? -4.193 0.593 23.772 1.00 49.22 96 SER A O 1
ATOM 723 N N . PRO A 1 97 ? -2.318 1.473 24.670 1.00 53.69 97 PRO A N 1
ATOM 724 C CA . PRO A 1 97 ? -2.497 2.809 24.133 1.00 53.69 97 PRO A CA 1
ATOM 725 C C . PRO A 1 97 ? -2.263 2.832 22.613 1.00 53.69 97 PRO A C 1
ATOM 727 O O . PRO A 1 97 ? -2.003 1.820 21.967 1.00 53.69 97 PRO A O 1
ATOM 730 N N . PRO A 1 98 ? -2.400 4.014 22.016 1.00 61.59 98 PRO A N 1
ATOM 731 C CA . PRO A 1 98 ? -3.641 4.447 21.431 1.00 61.59 98 PRO A CA 1
ATOM 732 C C . PRO A 1 98 ? -3.872 3.834 20.036 1.00 61.59 98 PRO A C 1
ATOM 734 O O . PRO A 1 98 ? -3.040 3.927 19.132 1.00 61.59 98 PRO A O 1
ATOM 737 N N . VAL A 1 99 ? -5.078 3.306 19.827 1.00 67.00 99 VAL A N 1
ATOM 738 C CA . VAL A 1 99 ? -5.555 2.675 18.580 1.00 67.00 99 VAL A CA 1
ATOM 739 C C . VAL A 1 99 ? -5.428 3.590 17.340 1.00 67.00 99 VAL A C 1
ATOM 741 O O . VAL A 1 99 ? -5.510 3.119 16.209 1.00 67.00 99 VAL A O 1
ATOM 744 N N . TRP A 1 100 ? -5.169 4.894 17.512 1.00 70.81 100 TRP A N 1
ATOM 745 C CA . TRP A 1 100 ? -5.022 5.845 16.405 1.00 70.81 100 TRP A CA 1
ATOM 746 C C . TRP A 1 100 ? -3.795 5.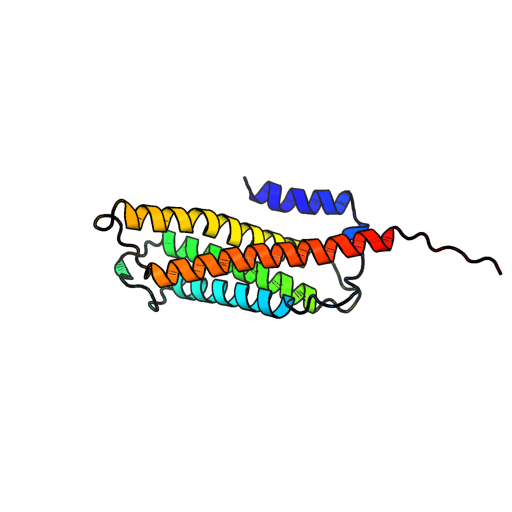577 15.526 1.00 70.81 100 TRP A C 1
ATOM 748 O O . TRP A 1 100 ? -3.899 5.740 14.315 1.00 70.81 100 TRP A O 1
ATOM 758 N N . LEU A 1 101 ? -2.659 5.152 16.093 1.00 78.00 101 LEU A N 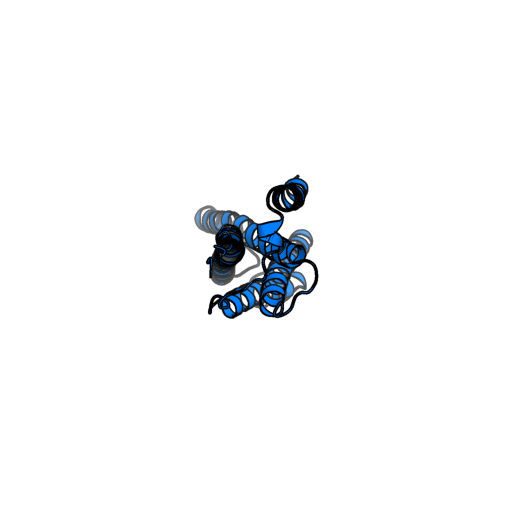1
ATOM 759 C CA . LEU A 1 101 ? -1.433 4.942 15.314 1.00 78.00 101 LEU A CA 1
ATOM 760 C C . LEU A 1 101 ? -1.600 3.833 14.258 1.00 78.00 101 LEU A C 1
ATOM 762 O O . LEU A 1 101 ? -1.390 4.117 13.078 1.00 78.00 101 LEU A O 1
ATOM 766 N N . PRO A 1 102 ? -2.040 2.605 14.609 1.00 80.31 102 PRO A N 1
ATOM 767 C CA . PRO A 1 102 ? -2.270 1.573 13.603 1.00 80.31 102 PRO A CA 1
ATOM 768 C C . PRO A 1 102 ? -3.371 1.961 12.608 1.00 80.31 102 PRO A C 1
ATOM 770 O O . PRO A 1 102 ? -3.242 1.664 11.425 1.00 80.31 102 PRO A O 1
ATOM 773 N N . VAL A 1 103 ? -4.414 2.680 13.041 1.00 79.88 103 VAL A N 1
ATOM 774 C CA . VAL A 1 103 ? -5.462 3.200 12.143 1.00 79.88 103 VAL A CA 1
ATOM 775 C C . VAL A 1 103 ? -4.886 4.156 11.096 1.00 79.88 103 VAL A C 1
ATOM 777 O O . VAL A 1 103 ? -5.165 3.993 9.910 1.00 79.88 103 VAL A O 1
ATOM 780 N N . VAL A 1 104 ? -4.063 5.122 11.513 1.00 83.56 104 VAL A N 1
ATOM 781 C CA . VAL A 1 104 ? -3.435 6.097 10.609 1.00 83.56 104 VAL A CA 1
ATOM 782 C C . VAL A 1 104 ? -2.479 5.407 9.641 1.00 83.56 104 VAL A C 1
ATOM 784 O O . VAL A 1 104 ? -2.525 5.694 8.448 1.00 83.56 104 VAL A O 1
ATOM 787 N N . LEU A 1 105 ? -1.669 4.456 10.114 1.00 86.25 105 LEU A N 1
ATOM 788 C CA . LEU A 1 105 ? -0.750 3.695 9.262 1.00 86.25 105 LEU A CA 1
ATOM 789 C C . LEU A 1 105 ? -1.489 2.880 8.190 1.00 86.25 105 LEU A C 1
ATOM 791 O O . LEU A 1 105 ? -1.122 2.933 7.016 1.00 86.25 105 LEU A O 1
ATOM 795 N N . VAL A 1 106 ? -2.559 2.169 8.566 1.00 86.75 106 VAL A N 1
ATOM 796 C CA . VAL A 1 106 ? -3.389 1.407 7.614 1.00 86.75 106 VAL A CA 1
ATOM 797 C C . VAL A 1 106 ? -4.065 2.340 6.617 1.00 86.75 106 VAL A C 1
ATOM 799 O O . VAL A 1 106 ? -4.078 2.052 5.422 1.00 86.75 106 VAL A O 1
ATOM 802 N N . TRP A 1 107 ? -4.602 3.465 7.086 1.00 85.81 107 TRP A N 1
ATOM 803 C CA . TRP A 1 107 ? -5.261 4.446 6.233 1.00 85.81 107 TRP A CA 1
ATOM 804 C C . TRP A 1 107 ? -4.285 5.040 5.206 1.00 85.81 107 TRP A C 1
ATOM 806 O O . TRP A 1 107 ? -4.562 4.987 4.007 1.00 85.81 107 TRP A O 1
ATOM 816 N N . LEU A 1 108 ? -3.107 5.490 5.651 1.00 87.62 108 LEU A N 1
ATOM 817 C CA . LEU A 1 108 ? -2.057 6.036 4.786 1.00 87.62 108 LEU A CA 1
ATOM 818 C C . LEU A 1 108 ? -1.555 5.014 3.765 1.00 87.62 108 LEU A C 1
ATOM 820 O O . LEU A 1 108 ? -1.523 5.310 2.570 1.00 87.62 108 LEU A O 1
ATOM 824 N N . GLY A 1 109 ? -1.214 3.805 4.219 1.00 86.69 109 GLY A N 1
ATOM 825 C CA . GLY A 1 109 ? -0.757 2.737 3.333 1.00 86.69 109 GLY A CA 1
ATOM 826 C C . GLY A 1 109 ? -1.817 2.358 2.298 1.00 86.69 109 GLY A C 1
ATOM 827 O O . GLY A 1 109 ? -1.500 2.223 1.119 1.00 86.69 109 GLY A O 1
ATOM 828 N N . SER A 1 110 ? -3.090 2.272 2.706 1.00 87.25 110 SER A N 1
ATOM 829 C CA . SER A 1 110 ? -4.196 1.940 1.798 1.00 87.25 110 SER A CA 1
ATOM 830 C C . SER A 1 110 ? -4.417 3.000 0.719 1.00 87.25 110 SER A C 1
ATOM 832 O O . SER A 1 110 ? -4.520 2.661 -0.461 1.00 87.25 110 SER A O 1
ATOM 834 N N . GLY A 1 111 ? -4.438 4.278 1.111 1.00 85.12 111 GLY A N 1
ATOM 835 C CA . GLY A 1 111 ? -4.626 5.401 0.200 1.00 85.12 111 GLY A CA 1
ATOM 836 C C . GLY A 1 111 ? -3.464 5.548 -0.774 1.00 85.12 111 GLY A C 1
ATOM 837 O O . GLY A 1 111 ? -3.696 5.764 -1.963 1.00 85.12 111 GLY A O 1
ATOM 838 N N . SER A 1 112 ? -2.233 5.371 -0.286 1.00 86.06 112 SER A N 1
ATOM 839 C CA . SER A 1 112 ? -1.021 5.407 -1.107 1.00 86.06 112 SER A CA 1
ATOM 840 C C . SER A 1 112 ? -1.014 4.275 -2.135 1.00 86.06 112 SER A C 1
ATOM 842 O O . SER A 1 112 ? -0.949 4.547 -3.330 1.00 86.06 112 SER A O 1
ATOM 844 N N . LEU A 1 113 ? -1.196 3.021 -1.700 1.00 84.44 113 LEU A N 1
ATOM 845 C CA . LEU A 1 113 ? -1.191 1.848 -2.582 1.00 84.44 113 LEU A CA 1
ATOM 846 C C . LEU A 1 113 ? -2.259 1.937 -3.675 1.00 84.44 113 LEU A C 1
ATOM 848 O O . LEU A 1 113 ? -1.959 1.697 -4.847 1.00 84.44 113 LEU A O 1
ATOM 852 N N . PHE A 1 114 ? -3.485 2.295 -3.280 1.00 86.19 114 PHE A N 1
ATOM 853 C CA . PHE A 1 114 ? -4.620 2.408 -4.188 1.00 86.19 114 PHE A CA 1
ATOM 854 C C . PHE A 1 114 ? -4.438 3.557 -5.173 1.00 86.19 114 PHE A C 1
ATOM 856 O O . PHE A 1 114 ? -4.529 3.340 -6.378 1.00 86.19 114 PHE A O 1
ATOM 863 N N . SER A 1 115 ? -4.164 4.765 -4.672 1.00 86.00 115 SER A N 1
ATOM 864 C CA . SER A 1 115 ? -4.074 5.942 -5.535 1.00 86.00 115 SER A CA 1
ATOM 865 C C . SER A 1 115 ? -2.890 5.792 -6.474 1.00 86.00 115 SER A C 1
ATOM 867 O O . SER A 1 115 ? -3.085 5.849 -7.681 1.00 86.00 115 SER A O 1
ATOM 869 N N . TRP A 1 116 ? -1.694 5.512 -5.936 1.00 83.00 116 TRP A N 1
ATOM 870 C CA . TRP A 1 116 ? -0.456 5.399 -6.709 1.00 83.00 116 TRP A CA 1
ATOM 871 C C . TRP A 1 116 ? -0.555 4.362 -7.828 1.00 83.00 116 TRP A C 1
ATOM 873 O O . TRP A 1 116 ? -0.262 4.651 -8.985 1.00 83.00 116 TRP A O 1
ATOM 883 N N . SER A 1 117 ? -1.018 3.159 -7.496 1.00 84.25 117 SER A N 1
ATOM 884 C CA . SER A 1 117 ? -1.122 2.081 -8.481 1.00 84.25 117 SER A CA 1
ATOM 885 C C . SER A 1 117 ? -2.303 2.283 -9.428 1.00 84.25 117 SER A C 1
ATOM 887 O O . SER A 1 117 ? -2.223 1.876 -10.582 1.00 84.25 117 SER A O 1
ATOM 889 N N . GLY A 1 118 ? -3.369 2.944 -8.970 1.00 82.19 118 GLY A N 1
ATOM 890 C CA . GLY A 1 118 ? -4.570 3.209 -9.755 1.00 82.19 118 GLY A CA 1
ATOM 891 C C . GLY A 1 118 ? -4.343 4.156 -10.931 1.00 82.19 118 GLY A C 1
ATOM 892 O O . GLY A 1 118 ? -4.982 3.975 -11.961 1.00 82.19 118 GLY A O 1
ATOM 893 N N . TRP A 1 119 ? -3.423 5.121 -10.821 1.00 81.94 119 TRP A N 1
ATOM 894 C CA . TRP A 1 119 ? -3.067 5.992 -11.952 1.00 81.94 119 TRP A CA 1
ATOM 895 C C . TRP A 1 119 ? -1.858 5.473 -12.751 1.00 81.94 119 TRP A C 1
ATOM 897 O O . TRP A 1 119 ? -1.826 5.638 -13.972 1.00 81.94 119 TRP A O 1
ATOM 907 N N . LYS A 1 120 ? -0.894 4.790 -12.106 1.00 79.19 120 LYS A N 1
ATOM 908 C CA . LYS A 1 120 ? 0.290 4.236 -12.792 1.00 79.19 120 LYS A CA 1
ATOM 909 C C . LYS A 1 120 ? -0.070 3.090 -13.750 1.00 79.19 120 LYS A C 1
ATOM 911 O O . LYS A 1 120 ? 0.502 3.023 -14.833 1.00 79.19 120 LYS A O 1
ATOM 916 N N . LEU A 1 121 ? -1.049 2.244 -13.406 1.00 82.38 121 LEU A N 1
ATOM 917 C CA . LEU A 1 121 ? -1.526 1.146 -14.268 1.00 82.38 121 LEU A CA 1
ATOM 918 C C . LEU A 1 121 ? -2.065 1.632 -15.626 1.00 82.38 121 LEU A C 1
ATOM 920 O O . LEU A 1 121 ? -1.538 1.195 -16.649 1.00 82.38 121 LEU A O 1
ATOM 924 N N . PRO A 1 122 ? -3.069 2.535 -15.677 1.00 82.50 122 PRO A N 1
ATOM 925 C CA . PRO A 1 122 ? -3.587 3.053 -16.939 1.00 82.50 122 PRO A CA 1
ATOM 926 C C . PRO A 1 122 ? -2.522 3.755 -17.772 1.00 82.50 122 PRO A C 1
ATOM 928 O O . PRO A 1 122 ? -2.511 3.592 -18.986 1.00 82.50 122 PRO A O 1
ATOM 931 N N . LEU A 1 123 ? -1.612 4.504 -17.140 1.00 81.94 123 LEU A N 1
ATOM 932 C CA . LEU A 1 123 ? -0.533 5.173 -17.863 1.00 81.94 123 LEU A CA 1
ATOM 933 C C . LEU A 1 123 ? 0.486 4.200 -18.444 1.00 81.94 123 LEU A C 1
ATOM 935 O O . LEU A 1 123 ? 0.881 4.385 -19.589 1.00 81.94 123 LEU A O 1
ATOM 939 N N . MET A 1 124 ? 0.896 3.169 -17.699 1.00 77.31 124 MET A N 1
ATOM 940 C CA . MET A 1 124 ? 1.787 2.134 -18.234 1.00 77.31 124 MET A CA 1
ATOM 941 C C . MET A 1 124 ? 1.136 1.412 -19.413 1.00 77.31 124 MET A C 1
ATOM 943 O O . MET A 1 124 ? 1.770 1.248 -20.453 1.00 77.31 124 MET A O 1
ATOM 947 N N . LEU A 1 125 ? -0.139 1.038 -19.281 1.00 80.50 125 LEU A N 1
ATOM 948 C CA . LEU A 1 125 ? -0.880 0.368 -20.347 1.00 80.50 125 LEU A CA 1
ATOM 949 C C . LEU A 1 125 ? -1.068 1.282 -21.568 1.00 80.50 125 LEU A C 1
ATOM 951 O O . LEU A 1 125 ? -0.882 0.850 -22.702 1.00 80.50 125 LEU A O 1
ATOM 955 N N . HIS A 1 126 ? -1.381 2.560 -21.345 1.00 80.94 126 HIS A N 1
ATOM 956 C CA . HIS A 1 126 ? -1.512 3.546 -22.411 1.00 80.94 126 HIS A CA 1
ATOM 957 C C . HIS A 1 126 ? -0.180 3.802 -23.124 1.00 80.94 126 HIS A C 1
ATOM 959 O O . HIS A 1 126 ? -0.149 3.828 -24.349 1.00 80.94 126 HIS A O 1
ATOM 965 N N . ALA A 1 127 ? 0.921 3.957 -22.387 1.00 75.62 127 ALA A N 1
ATOM 966 C CA . ALA A 1 127 ? 2.250 4.147 -22.964 1.00 75.62 127 ALA A CA 1
ATOM 967 C C . ALA A 1 127 ? 2.679 2.935 -23.804 1.00 75.62 127 ALA A C 1
ATOM 969 O O . ALA A 1 127 ? 3.158 3.114 -24.921 1.00 75.62 127 ALA A O 1
ATOM 970 N N . TYR A 1 128 ? 2.428 1.719 -23.308 1.00 74.62 128 TYR A N 1
ATOM 971 C CA . TYR A 1 128 ? 2.691 0.482 -24.044 1.00 74.62 128 TYR A CA 1
ATOM 972 C C . TYR A 1 128 ? 1.913 0.403 -25.365 1.00 74.62 128 TYR A C 1
ATOM 974 O O . TYR A 1 128 ? 2.476 0.020 -26.386 1.00 74.62 128 TYR A O 1
ATOM 982 N N . HIS A 1 129 ? 0.635 0.795 -25.365 1.00 77.12 129 HIS A N 1
ATOM 983 C CA . HIS A 1 129 ? -0.188 0.780 -26.577 1.00 77.12 129 HIS A CA 1
ATOM 984 C C . HIS A 1 129 ? 0.138 1.909 -27.560 1.00 77.12 129 HIS A C 1
ATOM 986 O O . HIS A 1 129 ? 0.104 1.688 -28.767 1.00 77.12 129 HIS A O 1
ATOM 992 N N . SER A 1 130 ? 0.415 3.115 -27.064 1.00 76.38 130 SER A N 1
ATOM 993 C CA . SER A 1 130 ? 0.547 4.310 -27.905 1.00 76.38 130 SER A CA 1
ATOM 994 C C . SER A 1 130 ? 1.962 4.524 -28.439 1.00 76.38 130 SER A C 1
ATOM 996 O O . SER A 1 130 ? 2.121 5.188 -29.460 1.00 76.38 130 SER A O 1
ATOM 998 N N . ARG A 1 131 ? 2.993 4.048 -27.727 1.00 65.56 131 ARG A N 1
ATOM 999 C CA . ARG A 1 131 ? 4.407 4.339 -28.022 1.00 65.56 131 ARG A CA 1
ATOM 1000 C C . ARG A 1 131 ? 5.334 3.173 -27.633 1.00 65.56 131 ARG A C 1
ATOM 1002 O O . ARG A 1 131 ? 6.196 3.352 -26.767 1.00 65.56 131 ARG A O 1
ATOM 1009 N N . PRO A 1 132 ? 5.185 1.992 -28.261 1.00 61.56 132 PRO A N 1
ATOM 1010 C CA . PRO A 1 132 ? 5.969 0.805 -27.911 1.00 61.56 132 PRO A CA 1
ATOM 1011 C C . PRO A 1 132 ? 7.486 1.004 -28.086 1.00 61.56 132 PRO A C 1
ATOM 1013 O O . PRO A 1 132 ? 8.261 0.421 -27.330 1.00 61.56 132 PRO A O 1
ATOM 1016 N N . ASP A 1 133 ? 7.900 1.878 -29.009 1.00 58.94 133 ASP A N 1
ATOM 1017 C CA . ASP A 1 133 ? 9.309 2.045 -29.394 1.00 58.94 133 ASP A CA 1
ATOM 1018 C C . ASP A 1 133 ? 10.006 3.242 -28.712 1.00 58.94 133 ASP A C 1
ATOM 1020 O O . ASP A 1 133 ? 11.233 3.309 -28.681 1.00 58.94 133 ASP A O 1
ATOM 1024 N N . GLU A 1 134 ? 9.247 4.178 -28.121 1.00 57.75 134 GLU A N 1
ATOM 1025 C CA . GLU A 1 134 ? 9.798 5.385 -27.474 1.00 57.75 134 GLU A CA 1
ATOM 1026 C C . GLU A 1 134 ? 9.898 5.264 -25.942 1.00 57.75 134 GLU A C 1
ATOM 1028 O O . GLU A 1 134 ? 10.764 5.894 -25.334 1.00 57.75 134 GLU A O 1
ATOM 1033 N N . ILE A 1 135 ? 9.031 4.469 -25.295 1.00 55.75 135 ILE A N 1
ATOM 1034 C CA . ILE A 1 135 ? 8.958 4.359 -23.826 1.00 55.75 135 ILE A CA 1
ATOM 1035 C C . ILE A 1 135 ? 9.220 2.915 -23.400 1.00 55.75 135 ILE A C 1
ATOM 1037 O O . ILE A 1 135 ? 8.315 2.105 -23.215 1.00 55.75 135 ILE A O 1
ATOM 1041 N N . THR A 1 136 ? 10.493 2.594 -23.203 1.00 56.88 136 THR A N 1
ATOM 1042 C CA . THR A 1 136 ? 10.928 1.294 -22.681 1.00 56.88 136 THR A CA 1
ATOM 1043 C C . THR A 1 136 ? 11.075 1.397 -21.164 1.00 56.88 136 THR A C 1
ATOM 1045 O O . THR A 1 136 ? 12.046 1.962 -20.655 1.00 56.88 136 THR A O 1
ATOM 1048 N N . PHE A 1 137 ? 10.070 0.899 -20.436 1.00 60.00 137 PHE A N 1
ATOM 1049 C CA . PHE A 1 137 ? 10.118 0.817 -18.977 1.00 60.00 137 PHE A CA 1
ATOM 1050 C C . PHE A 1 137 ? 11.233 -0.146 -18.539 1.00 60.00 137 PHE A C 1
ATOM 1052 O O . PHE A 1 137 ? 11.414 -1.189 -19.167 1.00 60.00 137 PHE A O 1
ATOM 1059 N N . PRO A 1 138 ? 11.961 0.164 -17.452 1.00 59.72 138 PRO A N 1
ATOM 1060 C CA . PRO A 1 138 ? 12.998 -0.725 -16.936 1.00 59.72 138 PRO A CA 1
ATOM 1061 C C . PRO A 1 138 ? 12.413 -2.058 -16.443 1.00 59.72 138 PRO A C 1
ATOM 1063 O O . PRO A 1 138 ? 13.093 -3.074 -16.470 1.00 59.72 138 PRO A O 1
ATOM 1066 N N . GLU A 1 139 ? 11.146 -2.075 -16.030 1.00 61.66 139 GLU A N 1
ATOM 1067 C CA . GLU A 1 139 ? 10.426 -3.229 -15.485 1.00 61.66 139 GLU A CA 1
ATOM 1068 C C . GLU A 1 139 ? 9.766 -4.069 -16.603 1.00 61.66 139 GLU A C 1
ATOM 1070 O O . GLU A 1 139 ? 9.225 -3.520 -17.565 1.00 61.66 139 GLU A O 1
ATOM 1075 N N . ASN A 1 140 ? 9.709 -5.400 -16.455 1.00 71.56 140 ASN A N 1
ATOM 1076 C CA . ASN A 1 140 ? 8.847 -6.233 -17.300 1.00 71.56 140 ASN A CA 1
ATOM 1077 C C . ASN A 1 140 ? 7.379 -5.827 -17.080 1.00 71.56 140 ASN A C 1
ATOM 1079 O O . ASN A 1 140 ? 6.834 -6.007 -15.988 1.00 71.56 140 ASN A O 1
ATOM 1083 N N . ILE A 1 141 ? 6.738 -5.310 -18.132 1.00 71.19 141 ILE A N 1
ATOM 1084 C CA . ILE A 1 141 ? 5.387 -4.731 -18.100 1.00 71.19 141 ILE A CA 1
ATOM 1085 C C . ILE A 1 141 ? 4.365 -5.697 -17.497 1.00 71.19 141 ILE A C 1
ATOM 1087 O O . ILE A 1 141 ? 3.500 -5.269 -16.734 1.00 71.19 141 ILE A O 1
ATOM 1091 N N . VAL A 1 142 ? 4.481 -7.001 -17.764 1.00 74.94 142 VAL A N 1
ATOM 1092 C CA . VAL A 1 142 ? 3.562 -8.011 -17.217 1.00 74.94 142 VAL A CA 1
ATOM 1093 C C . VAL A 1 142 ? 3.725 -8.127 -15.699 1.00 74.94 142 VAL A C 1
ATOM 1095 O O . VAL A 1 142 ? 2.738 -8.096 -14.962 1.00 74.94 142 VAL A O 1
ATOM 1098 N N . GLY A 1 143 ? 4.970 -8.197 -15.219 1.00 75.81 143 GLY A N 1
ATOM 1099 C CA . GLY A 1 143 ? 5.285 -8.280 -13.791 1.00 75.81 143 GLY A CA 1
ATOM 1100 C C . GLY A 1 143 ? 4.907 -7.008 -13.030 1.00 75.81 143 GLY A C 1
ATOM 1101 O O . GLY A 1 143 ? 4.269 -7.083 -11.978 1.00 75.81 143 GLY A O 1
ATOM 1102 N N . ALA A 1 144 ? 5.227 -5.841 -13.591 1.00 79.62 144 ALA A N 1
ATOM 1103 C CA . ALA A 1 144 ? 4.868 -4.544 -13.025 1.00 79.62 144 ALA A CA 1
ATOM 1104 C C . ALA A 1 144 ? 3.346 -4.352 -12.951 1.00 79.62 144 ALA A C 1
ATOM 1106 O O . ALA A 1 144 ? 2.817 -3.940 -11.916 1.00 79.62 144 ALA A O 1
ATOM 1107 N N . SER A 1 145 ? 2.622 -4.720 -14.013 1.00 78.69 145 SER A N 1
ATOM 1108 C CA . SER A 1 145 ? 1.158 -4.635 -14.053 1.00 78.69 145 SER A CA 1
ATOM 1109 C C . SER A 1 145 ? 0.521 -5.539 -13.002 1.00 78.69 145 SER A C 1
ATOM 1111 O O . SER A 1 145 ? -0.339 -5.088 -12.245 1.00 78.69 145 SER A O 1
ATOM 1113 N N . ALA A 1 146 ? 0.978 -6.791 -12.893 1.00 85.62 146 ALA A N 1
ATOM 1114 C CA . ALA A 1 146 ? 0.495 -7.722 -11.875 1.00 85.62 146 ALA A CA 1
ATOM 1115 C C . ALA A 1 146 ? 0.751 -7.194 -10.453 1.00 85.62 146 ALA A C 1
ATOM 1117 O O . ALA A 1 146 ? -0.148 -7.219 -9.609 1.00 85.62 146 ALA A O 1
ATOM 1118 N N . LEU A 1 147 ? 1.944 -6.648 -10.196 1.00 86.19 147 LEU A N 1
ATOM 1119 C CA . LEU A 1 147 ? 2.290 -6.053 -8.905 1.00 86.19 147 LEU A CA 1
ATOM 1120 C C . LEU A 1 147 ? 1.392 -4.852 -8.570 1.00 86.19 147 LEU A C 1
ATOM 1122 O O . LEU A 1 147 ? 0.909 -4.743 -7.441 1.00 86.19 147 LEU A O 1
ATOM 1126 N N . HIS A 1 148 ? 1.111 -3.984 -9.543 1.00 85.81 148 HIS A N 1
ATOM 1127 C CA . HIS A 1 148 ? 0.215 -2.846 -9.352 1.00 85.81 148 HIS A CA 1
ATOM 1128 C C . HIS A 1 148 ? -1.248 -3.266 -9.152 1.00 85.81 148 HIS A C 1
ATOM 1130 O O . HIS A 1 148 ? -1.935 -2.669 -8.322 1.00 85.81 148 HIS A O 1
ATOM 1136 N N . VAL A 1 149 ? -1.724 -4.325 -9.815 1.00 88.00 149 VAL A N 1
ATOM 1137 C CA . VAL A 1 149 ? -3.059 -4.897 -9.554 1.00 88.00 149 VAL A CA 1
ATOM 1138 C C . VAL A 1 149 ? -3.134 -5.434 -8.122 1.00 88.00 149 VAL A C 1
ATOM 1140 O O . VAL A 1 149 ? -4.081 -5.126 -7.392 1.00 88.00 149 VAL A O 1
ATOM 1143 N N . CYS A 1 150 ? -2.105 -6.163 -7.681 1.00 87.81 150 CYS A N 1
ATOM 1144 C CA . CYS A 1 150 ? -1.979 -6.626 -6.300 1.00 87.81 150 CYS A CA 1
ATOM 1145 C C . CYS A 1 150 ? -1.964 -5.461 -5.300 1.00 87.81 150 CYS A C 1
ATOM 1147 O O . CYS A 1 150 ? -2.622 -5.542 -4.263 1.00 87.81 150 CYS A O 1
ATOM 1149 N N . ALA A 1 151 ? -1.274 -4.362 -5.614 1.00 85.88 151 ALA A N 1
ATOM 1150 C CA . ALA A 1 151 ? -1.225 -3.162 -4.783 1.00 85.88 151 ALA A CA 1
ATOM 1151 C C . ALA A 1 151 ? -2.596 -2.469 -4.666 1.00 85.88 151 ALA A C 1
ATOM 1153 O O . ALA A 1 151 ? -3.014 -2.127 -3.557 1.00 85.88 151 ALA A O 1
ATOM 1154 N N . VAL A 1 152 ? -3.337 -2.324 -5.773 1.00 88.31 152 VAL A N 1
ATOM 1155 C CA . VAL A 1 152 ? -4.719 -1.804 -5.764 1.00 88.31 152 VAL A CA 1
ATOM 1156 C C . VAL A 1 152 ? -5.620 -2.694 -4.904 1.00 88.31 152 VAL A C 1
ATOM 1158 O O . VAL A 1 152 ? -6.331 -2.194 -4.026 1.00 88.31 152 VAL A O 1
ATOM 1161 N N . ALA A 1 153 ? -5.559 -4.013 -5.103 1.00 88.19 153 ALA A N 1
ATOM 1162 C CA . ALA A 1 153 ? -6.344 -4.975 -4.334 1.00 88.19 153 ALA A CA 1
ATOM 1163 C C . ALA A 1 153 ? -6.001 -4.932 -2.834 1.00 88.19 153 ALA A C 1
ATOM 1165 O O . ALA A 1 153 ? -6.907 -4.918 -1.994 1.00 88.19 153 ALA A O 1
ATOM 1166 N N . ALA A 1 154 ? -4.711 -4.847 -2.490 1.00 86.56 154 ALA A N 1
ATOM 1167 C CA . ALA A 1 154 ? -4.241 -4.703 -1.116 1.00 86.56 154 ALA A CA 1
ATOM 1168 C C . ALA A 1 154 ? -4.763 -3.407 -0.480 1.00 86.56 154 ALA A C 1
ATOM 1170 O O . ALA A 1 154 ? -5.334 -3.459 0.610 1.00 86.56 154 ALA A O 1
ATOM 1171 N N . GLY A 1 155 ? -4.655 -2.269 -1.174 1.00 84.25 155 GLY A N 1
ATOM 1172 C CA . GLY A 1 155 ? -5.158 -0.978 -0.696 1.00 84.25 155 GLY A CA 1
ATOM 1173 C C . GLY A 1 155 ? -6.665 -0.997 -0.417 1.00 84.25 155 GLY A C 1
ATOM 1174 O O . GLY A 1 155 ? -7.105 -0.627 0.677 1.00 84.25 155 GLY A O 1
ATOM 1175 N N . LEU A 1 156 ? -7.466 -1.524 -1.348 1.00 87.94 156 LEU A N 1
ATOM 1176 C CA . LEU A 1 156 ? -8.917 -1.675 -1.166 1.00 87.94 156 LEU A CA 1
ATOM 1177 C C . LEU A 1 156 ? -9.262 -2.615 -0.003 1.00 87.94 156 LEU A C 1
ATOM 1179 O O . LEU A 1 156 ? -10.145 -2.320 0.809 1.00 87.94 156 LEU A O 1
ATOM 1183 N N . ALA A 1 157 ? -8.559 -3.744 0.109 1.00 86.06 157 ALA A N 1
ATOM 1184 C CA . ALA A 1 157 ? -8.780 -4.707 1.179 1.00 86.06 157 ALA A CA 1
ATOM 1185 C C . ALA A 1 157 ? -8.410 -4.131 2.556 1.00 86.06 157 ALA A C 1
ATOM 1187 O O . ALA A 1 157 ? -9.170 -4.314 3.511 1.00 86.06 157 ALA A O 1
ATOM 1188 N N . MET A 1 158 ? -7.301 -3.391 2.656 1.00 84.88 158 MET A N 1
ATOM 1189 C CA . MET A 1 158 ? -6.882 -2.682 3.870 1.00 84.88 158 MET A CA 1
ATOM 1190 C C . MET A 1 158 ? -7.934 -1.665 4.317 1.00 84.88 158 MET A C 1
ATOM 1192 O O . MET A 1 158 ? -8.350 -1.687 5.478 1.00 84.88 158 MET A O 1
ATOM 1196 N N . MET A 1 159 ? -8.426 -0.832 3.395 1.00 86.56 159 MET A N 1
ATOM 1197 C CA . MET A 1 159 ? -9.481 0.139 3.696 1.00 86.56 159 MET A CA 1
ATOM 1198 C C . MET A 1 159 ? -10.767 -0.562 4.159 1.00 86.56 159 MET A C 1
ATOM 1200 O O . MET A 1 159 ? -11.388 -0.163 5.145 1.00 86.56 159 MET A O 1
ATOM 1204 N N . ARG A 1 160 ? -11.148 -1.672 3.515 1.00 84.06 160 ARG A N 1
ATOM 1205 C CA . ARG A 1 160 ? -12.321 -2.465 3.912 1.00 84.06 160 ARG A CA 1
ATOM 1206 C C . ARG A 1 160 ? -12.177 -3.066 5.312 1.00 84.06 160 ARG A C 1
ATOM 1208 O O . ARG A 1 160 ? -13.166 -3.126 6.045 1.00 84.06 160 ARG A O 1
ATOM 1215 N N . VAL A 1 161 ? -10.980 -3.527 5.685 1.00 81.56 161 VAL A N 1
ATOM 1216 C CA . VAL A 1 161 ? -10.676 -3.991 7.052 1.00 81.56 161 VAL A CA 1
ATOM 1217 C C . VAL A 1 161 ? -10.812 -2.836 8.041 1.00 81.56 161 VAL A C 1
ATOM 1219 O O . VAL A 1 161 ? -11.466 -2.996 9.072 1.00 81.56 161 VAL A O 1
ATOM 1222 N N . LEU A 1 162 ? -10.265 -1.668 7.702 1.00 80.44 162 LEU A N 1
ATOM 1223 C CA . LEU A 1 162 ? -10.299 -0.485 8.553 1.00 80.44 162 LEU A CA 1
ATOM 1224 C C . LEU A 1 162 ? -11.736 -0.024 8.846 1.00 80.44 162 LEU A C 1
ATOM 1226 O O . LEU A 1 162 ? -12.122 0.082 10.009 1.00 80.44 162 LEU A O 1
ATOM 1230 N N . VAL A 1 163 ? -12.559 0.155 7.807 1.00 77.62 163 VAL A N 1
ATOM 1231 C CA . VAL A 1 163 ? -13.964 0.582 7.942 1.00 77.62 163 VAL A CA 1
ATOM 1232 C C . VAL A 1 163 ? -14.782 -0.419 8.763 1.00 77.62 163 VAL A C 1
ATOM 1234 O O . VAL A 1 163 ? -15.567 -0.024 9.624 1.00 77.62 163 VAL A O 1
ATOM 1237 N N . ARG A 1 164 ? -14.585 -1.727 8.542 1.00 74.12 164 ARG A N 1
ATOM 1238 C CA . ARG A 1 164 ? -15.326 -2.779 9.262 1.00 74.12 164 ARG A CA 1
ATOM 1239 C C . ARG A 1 164 ? -14.954 -2.873 10.739 1.00 74.12 164 ARG A C 1
ATOM 1241 O O . ARG A 1 164 ? -15.832 -3.166 11.548 1.00 74.12 164 ARG A O 1
ATOM 1248 N N . ASN A 1 165 ? -13.689 -2.643 11.081 1.00 68.69 165 ASN A N 1
ATOM 1249 C CA . ASN A 1 165 ? -13.226 -2.704 12.466 1.00 68.69 165 ASN A CA 1
ATOM 1250 C C . ASN A 1 165 ? -13.592 -1.437 13.253 1.00 68.69 165 ASN A C 1
ATOM 1252 O O . ASN A 1 165 ? -13.968 -1.547 14.415 1.00 68.69 165 ASN A O 1
ATOM 1256 N N . VAL A 1 166 ? -13.562 -0.256 12.623 1.00 66.56 166 VAL A N 1
ATOM 1257 C CA . VAL A 1 166 ? -13.926 1.013 13.282 1.00 66.56 166 VAL A CA 1
ATOM 1258 C C . VAL A 1 166 ? -15.450 1.179 13.398 1.00 66.56 166 VAL A C 1
ATOM 1260 O O . VAL A 1 166 ? -15.953 1.494 14.474 1.00 66.56 166 VAL A O 1
ATOM 1263 N N . GLY A 1 167 ? -16.217 0.894 12.336 1.00 57.59 167 GLY A N 1
ATOM 1264 C CA . GLY A 1 167 ? -17.675 1.101 12.325 1.00 57.59 167 GLY A CA 1
ATOM 1265 C C . GLY A 1 167 ? -18.457 0.212 13.303 1.00 57.59 167 GLY A C 1
ATOM 1266 O O . GLY A 1 167 ? -19.502 0.612 13.812 1.00 57.59 167 GLY A O 1
ATOM 1267 N N . ARG A 1 168 ? -17.940 -0.982 13.623 1.00 55.81 168 ARG A N 1
ATOM 1268 C CA . ARG A 1 168 ? -18.560 -1.897 14.601 1.00 55.81 168 ARG A CA 1
ATOM 1269 C C . ARG A 1 168 ? -18.338 -1.472 16.054 1.00 55.81 168 ARG A C 1
ATOM 1271 O O . ARG A 1 168 ? -19.215 -1.711 16.880 1.00 55.81 168 ARG A O 1
ATOM 1278 N N . GLY A 1 169 ? -17.215 -0.815 16.354 1.00 53.19 169 GLY A N 1
ATOM 1279 C CA . GLY A 1 169 ? -16.946 -0.255 17.682 1.00 53.19 169 GLY A CA 1
ATOM 1280 C C . GLY A 1 169 ? -17.916 0.875 18.041 1.00 53.19 169 GLY A C 1
ATOM 1281 O O . GLY A 1 169 ? -18.413 0.930 19.163 1.00 53.19 169 GLY A O 1
ATOM 1282 N N . SER A 1 170 ? -18.270 1.721 17.065 1.00 51.75 170 SER A N 1
ATOM 1283 C CA . SER A 1 170 ? -19.235 2.816 17.252 1.00 51.75 170 SER A CA 1
ATOM 1284 C C . SER A 1 170 ? -20.661 2.338 17.529 1.00 51.75 170 SER A C 1
ATOM 1286 O O . SER A 1 170 ? -21.341 2.923 18.365 1.00 51.75 170 SER A O 1
ATOM 1288 N N . ALA A 1 171 ? -21.115 1.268 16.866 1.00 50.62 171 ALA A N 1
ATOM 1289 C CA . ALA A 1 171 ? -22.482 0.763 17.020 1.00 50.62 171 ALA A CA 1
ATOM 1290 C C . ALA A 1 171 ? -22.746 0.131 18.402 1.00 50.62 171 ALA A C 1
ATOM 1292 O O . ALA A 1 171 ? -23.863 0.205 18.905 1.00 50.62 171 ALA A O 1
ATOM 1293 N N . ARG A 1 172 ? -21.728 -0.464 19.043 1.00 50.78 172 ARG A N 1
ATOM 1294 C CA . ARG A 1 172 ? -21.868 -1.078 20.379 1.00 50.78 172 ARG A CA 1
ATOM 1295 C C . ARG A 1 172 ? -21.817 -0.073 21.531 1.00 50.78 172 ARG A C 1
ATOM 1297 O O . ARG A 1 172 ? -22.453 -0.312 22.547 1.00 50.78 172 ARG A O 1
ATOM 1304 N N . GLY A 1 173 ? -21.127 1.059 21.371 1.00 48.41 173 GLY A N 1
ATOM 1305 C CA . GLY A 1 173 ? -21.119 2.139 22.371 1.00 48.41 173 GLY A CA 1
ATOM 1306 C C . GLY A 1 173 ? -22.450 2.896 22.497 1.00 48.41 173 GLY A C 1
ATOM 1307 O O . GLY A 1 173 ? -22.610 3.694 23.413 1.00 48.41 173 GLY A O 1
ATOM 1308 N N . LEU A 1 174 ? -23.393 2.648 21.582 1.00 49.28 174 LEU A N 1
ATOM 1309 C CA . LEU A 1 174 ? -24.716 3.275 21.519 1.00 49.28 174 LEU A CA 1
ATOM 1310 C C . LEU A 1 174 ? -25.842 2.404 22.093 1.00 49.28 174 LEU A C 1
ATOM 1312 O O . LEU A 1 174 ? -26.990 2.834 22.060 1.00 49.28 174 LEU A O 1
ATOM 1316 N N . VAL A 1 175 ? -25.554 1.206 22.616 1.00 49.06 175 VAL A N 1
ATOM 1317 C CA . VAL A 1 175 ? -26.559 0.419 23.346 1.00 49.06 175 VAL A CA 1
ATOM 1318 C C . VAL A 1 175 ? -26.577 0.928 24.791 1.00 49.06 175 VAL A C 1
ATOM 1320 O O . VAL A 1 175 ? -25.636 0.635 25.532 1.00 49.06 175 VAL A O 1
ATOM 1323 N N . PRO A 1 176 ? -27.587 1.713 25.221 1.00 47.97 176 PRO A N 1
ATOM 1324 C CA . PRO A 1 176 ? -27.700 2.081 26.621 1.00 47.97 176 PRO A CA 1
ATOM 1325 C C . PRO A 1 176 ? -27.859 0.796 27.428 1.00 47.97 176 PRO A C 1
ATOM 1327 O O . PRO A 1 176 ? -28.691 -0.053 27.109 1.00 47.97 176 PRO A O 1
ATOM 1330 N N . HIS A 1 177 ? -27.032 0.651 28.461 1.00 50.84 177 HIS A N 1
ATOM 1331 C CA . HIS A 1 177 ? -27.153 -0.408 29.451 1.00 50.84 177 HIS A CA 1
ATOM 1332 C C . HIS A 1 177 ? -28.567 -0.307 30.037 1.00 50.84 177 HIS A C 1
ATOM 1334 O O . HIS A 1 177 ? -28.848 0.580 30.846 1.00 50.84 177 HIS A O 1
ATOM 1340 N N . ARG A 1 178 ? -29.488 -1.157 29.571 1.00 48.53 178 ARG A N 1
ATOM 1341 C CA . ARG A 1 178 ? -30.810 -1.282 30.176 1.00 48.53 178 ARG A CA 1
ATOM 1342 C C . ARG A 1 178 ? -30.544 -1.756 31.599 1.00 48.53 178 ARG A C 1
ATOM 1344 O O . ARG A 1 178 ? -30.003 -2.838 31.800 1.00 48.53 178 ARG A O 1
ATOM 1351 N N . LYS A 1 179 ? -30.786 -0.883 32.575 1.00 51.69 179 LYS A N 1
ATOM 1352 C CA . LYS A 1 179 ? -30.860 -1.303 33.969 1.00 51.69 179 LYS A CA 1
ATOM 1353 C C . LYS A 1 179 ? -32.153 -2.095 34.071 1.00 51.69 179 LYS A C 1
ATOM 1355 O O . LYS A 1 179 ? -33.225 -1.504 33.970 1.00 51.69 179 LYS A O 1
ATOM 1360 N N . ASP A 1 180 ? -32.038 -3.408 34.174 1.00 60.94 180 ASP A N 1
ATOM 1361 C CA . ASP A 1 180 ? -33.179 -4.244 34.512 1.00 60.94 180 ASP A CA 1
ATOM 1362 C C . ASP A 1 180 ? -33.528 -3.966 35.985 1.00 60.94 180 ASP A C 1
ATOM 1364 O O . ASP A 1 180 ? -32.638 -4.041 36.838 1.00 60.94 180 ASP A O 1
ATOM 1368 N N . PRO A 1 181 ? -34.770 -3.561 36.301 1.00 66.44 181 PRO A N 1
ATOM 1369 C CA . PRO A 1 181 ? -35.206 -3.434 37.679 1.00 66.44 181 PRO A CA 1
ATOM 1370 C C . PRO A 1 181 ? -35.504 -4.832 38.231 1.00 66.44 181 PRO A C 1
ATOM 1372 O O . PRO A 1 181 ? -36.331 -5.562 37.681 1.00 66.44 181 PRO A O 1
ATOM 1375 N N . CYS A 1 182 ? -34.827 -5.194 39.315 1.00 58.06 182 CYS A N 1
ATOM 1376 C CA . CYS A 1 182 ? -35.269 -6.202 40.274 1.00 58.06 182 CYS A CA 1
ATOM 1377 C C . CYS A 1 182 ? -35.232 -5.551 41.653 1.00 58.06 182 CYS A C 1
ATOM 1379 O O . CYS A 1 182 ? -34.209 -4.887 41.945 1.00 58.06 182 CYS A O 1
#

Radius of gyration: 19.95 Å; chains: 1; bounding box: 56×33×70 Å

Foldseek 3Di:
DVVCVLVVVLVVCCVVQVLLFQQQLDDDQPPCLLVLLVLLLVLLVVLLCVLVQNLVQFQASVPCDPVNSVVSNVLSVLSNLLSVLSVVSVVRPDNDDTNSSSLSSVLSSLCSLQVVLVVVLVVLVCCCVPPVPPDDGRGNSVVSNVSSVSSNVSSVVSVVSSCVSSVVSRVVVPPPPPPDDD

Sequence (182 aa):
MGLGLAVALPSYMRRRWPVAFAAPVTDRPVRYVGGVAALAAAVGLVWLYWAVGGAWGIAHAERGDTSWHILTGVGAAWALAGAIGLWMMRRVTRPSPPVWLPVVLVWLGSGSLFSWSGWKLPLMLHAYHSRPDEITFPENIVGASALHVCAVAAGLAMMRVLVRNVGRGSARGLVPHRKDPC